Protein AF-X1U423-F1 (afdb_monomer)

Solvent-accessible surface area (backbone atoms only — not comparable to full-atom values): 4156 Å² total; per-residue (Å²): 135,82,68,95,74,68,46,45,65,53,42,56,73,40,22,80,80,61,32,65,69,52,31,50,51,56,29,50,48,38,51,76,72,49,83,52,65,68,56,23,52,43,14,55,53,41,52,55,48,52,60,64,76,36,62,78,72,57,77,76,66,81,70,83,90,77,87,129

Secondary structure (DSSP, 8-state):
---TT--HHHHHHTHHHH-HHHHHHHHHHHHHH---HHHHHHHHHHHHHHHHH-GGGGGG--------

Foldseek 3Di:
DPPLPQQLVNLLVCCVVCPVVSSLVSLVCCLVPPPDPVRNVSSVVSNVVSCVVPCVVVPPPPPPPPDD

Radius of gyration: 14.25 Å; Cα contacts (8 Å, |Δi|>4): 46; chains: 1; bounding box: 29×52×22 Å

Nearest PDB structures (foldseek):
  2vkj-assembly1_A  TM=7.261E-01  e=4.339E+00  Thermotoga maritima
  5y7q-assembly1_A  TM=6.787E-01  e=4.101E+00  Pseudomonas aeruginosa PAO1
  8iuh-assembly1_4  TM=5.825E-01  e=5.142E+00  Homo sapiens
  8adg-assembly1_D  TM=6.091E-01  e=9.579E+00  Escherichia coli K-12
  7y6c-assembly2_E  TM=4.178E-01  e=4.339E+00  Edwardsiella piscicida

Structure (mmCIF, N/CA/C/O backbone):
data_AF-X1U423-F1
#
_entry.id   AF-X1U423-F1
#
loop_
_atom_site.group_PDB
_atom_site.id
_atom_site.type_symbol
_atom_site.label_atom_id
_atom_site.label_alt_id
_atom_site.label_comp_id
_atom_site.label_asym_id
_atom_site.label_entity_id
_atom_site.label_seq_id
_atom_site.pdbx_PDB_ins_code
_atom_site.Cartn_x
_atom_site.Cartn_y
_atom_site.Cartn_z
_atom_site.occupancy
_atom_site.B_iso_or_equiv
_atom_site.auth_seq_id
_atom_site.auth_comp_id
_atom_site.auth_asym_id
_atom_site.auth_atom_id
_atom_site.pdbx_PDB_model_num
ATOM 1 N N . MET A 1 1 ? 6.525 19.009 -1.369 1.00 39.47 1 MET A N 1
ATOM 2 C CA . MET A 1 1 ? 5.618 18.545 -0.299 1.00 39.47 1 MET A CA 1
ATOM 3 C C . MET A 1 1 ? 4.613 17.626 -0.964 1.00 39.47 1 MET A C 1
ATOM 5 O O . MET A 1 1 ? 3.952 18.081 -1.883 1.00 39.47 1 MET A O 1
ATOM 9 N N . VAL A 1 2 ? 4.605 16.335 -0.627 1.00 47.19 2 VAL A N 1
ATOM 10 C CA . VAL A 1 2 ? 3.624 15.385 -1.176 1.00 47.19 2 VAL A CA 1
ATOM 11 C C . VAL A 1 2 ? 2.371 15.520 -0.321 1.00 47.19 2 VAL A C 1
ATOM 13 O O . VAL A 1 2 ? 2.456 15.377 0.897 1.00 47.19 2 VAL A O 1
ATOM 16 N N . ASP A 1 3 ? 1.247 15.874 -0.937 1.00 52.50 3 ASP A N 1
ATOM 17 C CA . ASP A 1 3 ? -0.016 16.061 -0.232 1.00 52.50 3 ASP A CA 1
ATOM 18 C C . ASP A 1 3 ? -0.390 14.797 0.569 1.00 52.50 3 ASP A C 1
ATOM 20 O O . ASP A 1 3 ? -0.545 13.720 -0.024 1.00 52.50 3 ASP A O 1
ATOM 24 N N . PRO A 1 4 ? -0.612 14.910 1.895 1.00 55.22 4 PRO A N 1
ATOM 25 C CA . PRO A 1 4 ? -0.934 13.787 2.787 1.00 55.22 4 PRO A CA 1
ATOM 26 C C . PRO A 1 4 ? -2.340 13.196 2.556 1.00 55.22 4 PRO A C 1
ATOM 28 O O . PRO A 1 4 ? -2.861 12.457 3.385 1.00 55.22 4 PRO A O 1
ATOM 31 N N . LYS A 1 5 ? -2.986 13.534 1.435 1.00 61.12 5 LYS A N 1
ATOM 32 C CA . LYS A 1 5 ? -4.315 13.056 1.031 1.00 61.12 5 LYS A CA 1
ATOM 33 C C . LYS A 1 5 ? -4.301 12.167 -0.206 1.00 61.12 5 LYS A C 1
ATOM 35 O O . LYS A 1 5 ? -5.375 11.779 -0.658 1.00 61.12 5 LYS A O 1
ATOM 40 N N . SER A 1 6 ? -3.126 11.854 -0.748 1.00 68.56 6 SER A N 1
ATOM 41 C CA . SER A 1 6 ? -3.028 10.984 -1.919 1.00 68.56 6 SER A CA 1
ATOM 42 C C . SER A 1 6 ? -3.664 9.634 -1.595 1.00 68.56 6 SER A C 1
ATOM 44 O O . SER A 1 6 ? -3.257 8.947 -0.657 1.00 68.56 6 SER A O 1
ATOM 46 N N . SER A 1 7 ? -4.707 9.268 -2.338 1.00 84.19 7 SER A N 1
ATOM 47 C CA . SER A 1 7 ? -5.404 8.006 -2.104 1.00 84.19 7 SER A CA 1
ATOM 48 C C . SER A 1 7 ? -4.448 6.833 -2.359 1.00 84.19 7 SER A C 1
ATOM 50 O O . SER A 1 7 ? -3.564 6.949 -3.211 1.00 84.19 7 SER A O 1
ATOM 52 N N . PRO A 1 8 ? -4.638 5.662 -1.721 1.00 86.88 8 PRO A N 1
ATOM 53 C CA . PRO A 1 8 ? -3.798 4.487 -1.974 1.00 86.88 8 PRO A CA 1
ATOM 54 C C . PRO A 1 8 ? -3.642 4.144 -3.465 1.00 86.88 8 PRO A C 1
ATOM 56 O O . PRO A 1 8 ? -2.587 3.709 -3.915 1.00 86.88 8 PRO A O 1
ATOM 59 N N . GLN A 1 9 ? -4.696 4.395 -4.245 1.00 88.38 9 GLN A N 1
ATOM 60 C CA . GLN A 1 9 ? -4.698 4.228 -5.694 1.00 88.38 9 GLN A CA 1
ATOM 61 C C . GLN A 1 9 ? -3.799 5.234 -6.419 1.00 88.38 9 GLN A C 1
ATOM 63 O O . GLN A 1 9 ? -3.129 4.867 -7.377 1.00 88.38 9 GLN A O 1
ATOM 68 N N . GLU A 1 10 ? -3.777 6.493 -5.988 1.00 88.88 10 GLU A N 1
ATOM 69 C CA . GLU A 1 10 ? -2.934 7.519 -6.603 1.00 88.88 10 GLU A CA 1
ATOM 70 C C . GLU A 1 10 ? -1.457 7.230 -6.363 1.00 88.88 10 GLU A C 1
ATOM 72 O O . GLU A 1 10 ? -0.663 7.332 -7.294 1.00 88.88 10 GLU A O 1
ATOM 77 N N . ILE A 1 11 ? -1.106 6.795 -5.149 1.00 88.31 11 ILE A N 1
ATOM 78 C CA . ILE A 1 11 ? 0.262 6.380 -4.813 1.00 88.31 11 ILE A CA 1
ATOM 79 C C . ILE A 1 11 ? 0.693 5.215 -5.704 1.00 88.31 11 ILE A C 1
ATOM 81 O O . ILE A 1 11 ? 1.796 5.221 -6.240 1.00 88.31 11 ILE A O 1
ATOM 85 N N . PHE A 1 12 ? -0.191 4.239 -5.918 1.00 88.56 12 PHE A N 1
ATOM 86 C CA . PHE A 1 12 ? 0.090 3.128 -6.820 1.00 88.56 12 PHE A CA 1
ATOM 87 C C . PHE A 1 12 ? 0.239 3.574 -8.279 1.00 88.56 12 PHE A C 1
ATOM 89 O O . PHE A 1 12 ? 1.181 3.170 -8.959 1.00 88.56 12 PHE A O 1
ATOM 96 N N . ASN A 1 13 ? -0.666 4.416 -8.776 1.00 88.44 13 ASN A N 1
ATOM 97 C CA . ASN A 1 13 ? -0.633 4.876 -10.164 1.00 88.44 13 ASN A CA 1
ATOM 98 C C . ASN A 1 13 ? 0.625 5.696 -10.461 1.00 88.44 13 ASN A C 1
ATOM 100 O O . ASN A 1 13 ? 1.233 5.514 -11.507 1.00 88.44 13 ASN A O 1
ATOM 104 N N . LYS A 1 14 ? 1.044 6.541 -9.517 1.00 87.25 14 LYS A N 1
ATOM 105 C CA . LYS A 1 14 ? 2.230 7.394 -9.637 1.00 87.25 14 LYS A CA 1
ATOM 106 C C . LYS A 1 14 ? 3.496 6.744 -9.080 1.00 87.25 14 LYS A C 1
ATOM 108 O O . LYS A 1 14 ? 4.469 7.436 -8.799 1.00 87.25 14 LYS A O 1
ATOM 113 N N . ARG A 1 15 ? 3.515 5.418 -8.898 1.00 87.31 15 ARG A N 1
ATOM 114 C CA . ARG A 1 15 ? 4.651 4.722 -8.266 1.00 87.31 15 ARG A CA 1
ATOM 115 C C . ARG A 1 15 ? 5.970 4.874 -9.019 1.00 87.31 15 ARG A C 1
ATOM 117 O O . ARG A 1 15 ? 7.030 4.856 -8.404 1.00 87.31 15 ARG A O 1
ATOM 124 N N . GLU A 1 16 ? 5.900 5.051 -10.335 1.00 83.25 16 GLU A N 1
ATOM 125 C CA . GLU A 1 16 ? 7.065 5.326 -11.182 1.00 83.25 16 GLU A CA 1
ATOM 126 C C . GLU A 1 16 ? 7.596 6.754 -10.982 1.00 83.25 16 GLU A C 1
ATOM 128 O O . GLU A 1 16 ? 8.804 6.961 -11.001 1.00 83.25 16 GLU A O 1
ATOM 133 N N . GLU A 1 17 ? 6.714 7.722 -10.706 1.00 84.75 17 GLU A N 1
ATOM 134 C CA . GLU A 1 17 ? 7.081 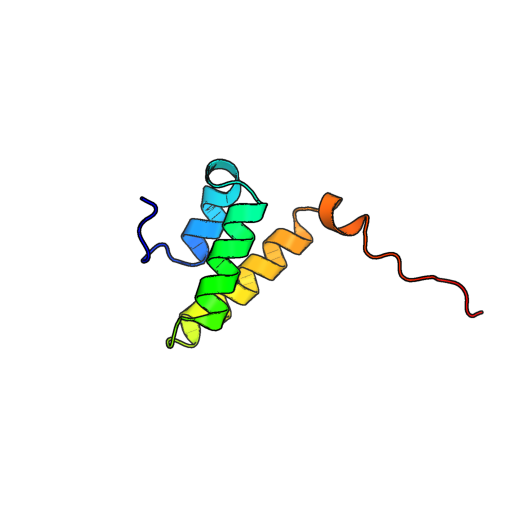9.116 -10.416 1.00 84.75 17 GLU A CA 1
ATOM 135 C C . GLU A 1 17 ? 7.590 9.287 -8.978 1.00 84.75 17 GLU A C 1
ATOM 137 O O . GLU A 1 17 ? 8.555 10.007 -8.729 1.00 84.75 17 GLU A O 1
ATOM 142 N N . PHE A 1 18 ? 6.947 8.621 -8.013 1.00 80.75 18 PHE A N 1
ATOM 143 C CA . PHE A 1 18 ? 7.337 8.672 -6.604 1.00 80.75 18 PHE A CA 1
ATOM 144 C C . PHE A 1 18 ? 8.566 7.821 -6.291 1.00 80.75 18 PHE A C 1
ATOM 146 O O . PHE A 1 18 ? 9.215 8.059 -5.273 1.00 80.75 18 PHE A O 1
ATOM 153 N N . GLY A 1 19 ? 8.868 6.834 -7.132 1.00 86.06 19 GLY A N 1
ATOM 154 C CA . GLY A 1 19 ? 9.809 5.766 -6.831 1.00 86.06 19 GLY A CA 1
ATOM 155 C C . GLY A 1 19 ? 9.155 4.649 -6.016 1.00 86.06 19 GLY A C 1
ATOM 156 O O . GLY A 1 19 ? 8.267 4.870 -5.181 1.00 86.06 19 GLY A O 1
ATOM 157 N N . LEU A 1 20 ? 9.608 3.418 -6.256 1.00 85.56 20 LEU A N 1
ATOM 158 C CA . LEU A 1 20 ? 8.977 2.224 -5.699 1.00 85.56 20 LEU A CA 1
ATOM 159 C C . LEU A 1 20 ? 9.051 2.181 -4.168 1.00 85.56 20 LEU A C 1
ATOM 161 O O . LEU A 1 20 ? 8.046 1.945 -3.502 1.00 85.56 20 LEU A O 1
ATOM 165 N N . GLU A 1 21 ? 10.227 2.471 -3.612 1.00 86.56 21 GLU A N 1
ATOM 166 C CA . GLU A 1 21 ? 10.475 2.479 -2.165 1.00 86.56 21 GLU A CA 1
ATOM 167 C C . GLU A 1 21 ? 9.627 3.533 -1.448 1.00 86.56 21 GLU A C 1
ATOM 169 O O . GLU A 1 21 ? 9.019 3.264 -0.411 1.00 86.56 21 GLU A O 1
ATOM 174 N N . ASN A 1 22 ? 9.525 4.727 -2.033 1.00 89.38 22 ASN A N 1
ATOM 175 C CA . ASN A 1 22 ? 8.722 5.809 -1.481 1.00 89.38 22 ASN A CA 1
ATOM 176 C C . ASN A 1 22 ? 7.223 5.479 -1.538 1.00 89.38 22 ASN A C 1
ATOM 178 O O . ASN A 1 22 ? 6.491 5.738 -0.589 1.00 89.38 22 ASN A O 1
ATOM 182 N N . SER A 1 23 ? 6.773 4.837 -2.618 1.00 89.19 23 SER A N 1
ATOM 183 C CA . SER A 1 23 ? 5.386 4.382 -2.763 1.00 89.19 23 SER A CA 1
ATOM 184 C C . SER A 1 23 ? 5.024 3.325 -1.722 1.00 89.19 23 SER A C 1
ATOM 186 O O . SER A 1 23 ? 3.958 3.400 -1.114 1.00 89.19 23 SER A O 1
ATOM 188 N N . VAL A 1 24 ? 5.930 2.375 -1.462 1.00 90.25 24 VAL A N 1
ATOM 189 C CA . VAL A 1 24 ? 5.771 1.393 -0.381 1.00 90.25 24 VAL A CA 1
ATOM 190 C C . VAL A 1 24 ? 5.688 2.101 0.969 1.00 90.25 24 VAL A C 1
ATOM 192 O O . VAL A 1 24 ? 4.764 1.832 1.728 1.00 90.25 24 VAL A O 1
ATOM 195 N N . LYS A 1 25 ? 6.583 3.056 1.247 1.00 90.94 25 LYS A N 1
ATOM 196 C CA . LYS A 1 25 ? 6.574 3.816 2.504 1.00 90.94 25 LYS A CA 1
ATOM 197 C C . LYS A 1 25 ? 5.269 4.591 2.715 1.00 90.94 25 LYS A C 1
ATOM 199 O O . LYS A 1 25 ? 4.706 4.530 3.802 1.00 90.94 25 LYS A O 1
ATOM 204 N N . LEU A 1 26 ? 4.768 5.275 1.685 1.00 90.75 26 LEU A N 1
ATOM 205 C CA . LEU A 1 26 ? 3.510 6.028 1.743 1.00 90.75 26 LEU A CA 1
ATOM 206 C C . LEU A 1 26 ? 2.297 5.115 1.968 1.00 90.75 26 LEU A C 1
ATOM 208 O O . LEU A 1 26 ? 1.402 5.452 2.738 1.00 90.75 26 LEU A O 1
ATOM 212 N N . LEU A 1 27 ? 2.260 3.948 1.321 1.00 91.00 27 LEU A N 1
ATOM 213 C CA . LEU A 1 27 ? 1.185 2.981 1.539 1.00 91.00 27 LEU A CA 1
ATOM 214 C C . LEU A 1 27 ? 1.255 2.358 2.937 1.00 91.00 27 LEU A C 1
ATOM 216 O O . LEU A 1 27 ? 0.211 2.191 3.562 1.00 91.00 27 LEU A O 1
ATOM 220 N N . THR A 1 28 ? 2.452 2.043 3.439 1.00 91.44 28 THR A N 1
ATOM 221 C CA . THR A 1 28 ? 2.646 1.549 4.811 1.00 91.44 28 THR A CA 1
ATOM 222 C C . THR A 1 28 ? 2.187 2.582 5.834 1.00 91.44 28 THR A C 1
ATOM 224 O O . THR A 1 28 ? 1.424 2.226 6.728 1.00 91.44 28 THR A O 1
ATOM 227 N N . ASP A 1 29 ? 2.530 3.860 5.644 1.00 91.88 29 ASP A N 1
ATOM 228 C CA . ASP A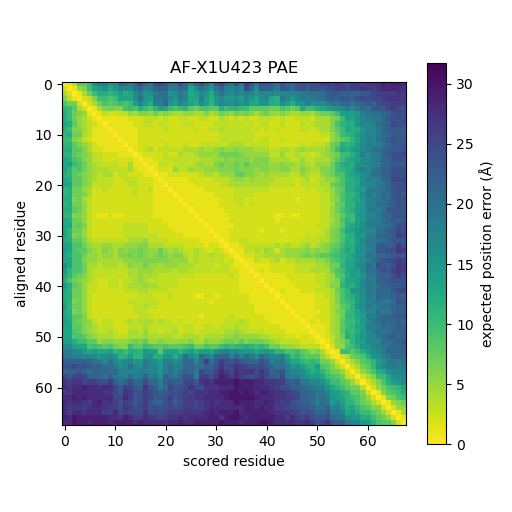 1 29 ? 2.049 4.942 6.507 1.00 91.88 29 ASP A CA 1
ATOM 229 C C . ASP A 1 29 ? 0.515 4.966 6.558 1.00 91.88 29 ASP A C 1
ATOM 231 O O . ASP A 1 29 ? -0.057 4.927 7.640 1.00 91.88 29 ASP A O 1
ATOM 235 N N . ILE A 1 30 ? -0.172 4.871 5.412 1.00 90.06 30 ILE A N 1
ATOM 236 C CA . ILE A 1 30 ? -1.644 4.802 5.381 1.00 90.06 30 ILE A CA 1
ATOM 237 C C . ILE A 1 30 ? -2.178 3.575 6.137 1.00 90.06 30 ILE A C 1
ATOM 239 O O . ILE A 1 30 ? -3.224 3.656 6.778 1.00 90.06 30 ILE A O 1
ATOM 243 N N . VAL A 1 31 ? -1.506 2.423 6.081 1.00 89.81 31 VAL A N 1
ATOM 244 C CA . VAL A 1 31 ? -1.944 1.223 6.819 1.00 89.81 31 VAL A CA 1
ATOM 245 C C . VAL A 1 31 ? -1.863 1.425 8.336 1.00 89.81 31 VAL A C 1
ATOM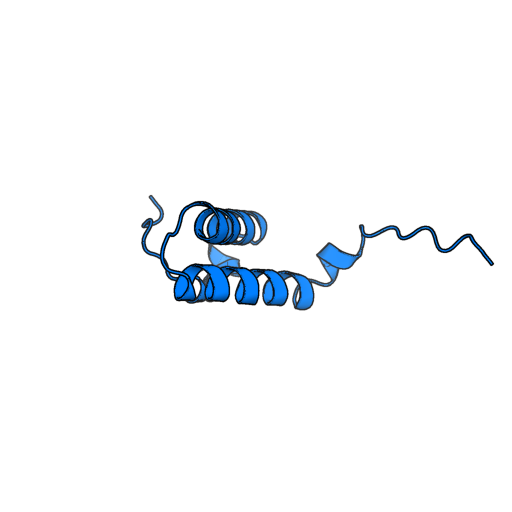 247 O O . VAL A 1 31 ? -2.716 0.886 9.056 1.00 89.81 31 VAL A O 1
ATOM 250 N N . GLU A 1 32 ? -0.866 2.180 8.798 1.00 89.50 32 GLU A N 1
ATOM 251 C CA . GLU A 1 32 ? -0.562 2.416 10.211 1.00 89.50 32 GLU A CA 1
ATOM 252 C C . GLU A 1 32 ? -1.306 3.624 10.802 1.00 89.50 32 GLU A C 1
ATOM 254 O O . GLU A 1 32 ? -1.759 3.558 11.946 1.00 89.50 32 GLU A O 1
ATOM 259 N N . THR A 1 33 ? -1.460 4.712 10.042 1.00 88.75 33 THR A N 1
ATOM 260 C CA . THR A 1 33 ? -1.932 6.012 10.547 1.00 88.75 33 THR A CA 1
ATOM 261 C C . THR A 1 33 ? -3.402 6.297 10.242 1.00 88.75 33 THR A C 1
ATOM 263 O O . THR A 1 33 ? -4.067 7.004 11.006 1.00 88.75 33 THR A O 1
ATOM 266 N N . GLU A 1 34 ? -3.949 5.745 9.155 1.00 88.12 34 GLU A N 1
ATOM 267 C CA . GLU A 1 34 ? -5.314 6.042 8.722 1.00 88.12 34 GLU A CA 1
ATOM 268 C C . GLU A 1 34 ? -6.346 5.288 9.571 1.00 88.12 34 GLU A C 1
ATOM 270 O O . GLU A 1 34 ? -6.213 4.097 9.843 1.00 88.12 34 GLU A O 1
ATOM 275 N N . LYS A 1 35 ? -7.416 5.972 9.986 1.00 87.25 35 LYS A N 1
ATOM 276 C CA . LYS A 1 35 ? -8.499 5.367 10.786 1.00 87.25 35 LYS A CA 1
ATOM 277 C C . LYS A 1 35 ? -9.568 4.730 9.908 1.00 87.25 35 LYS A C 1
ATOM 279 O O . LYS A 1 35 ? -10.262 3.813 10.349 1.00 87.25 35 LYS A O 1
ATOM 284 N N . ASP A 1 36 ? -9.696 5.203 8.670 1.00 88.00 36 ASP A N 1
ATOM 285 C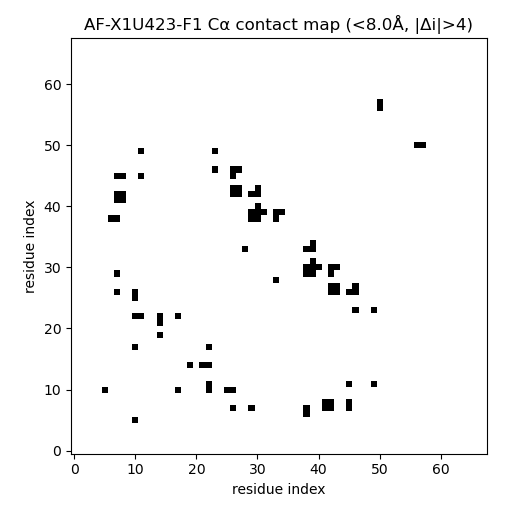 CA . ASP A 1 36 ? -10.637 4.654 7.704 1.00 88.00 36 ASP A CA 1
ATOM 286 C C . ASP A 1 36 ? -10.213 3.248 7.253 1.00 88.00 36 ASP A C 1
ATOM 288 O O . ASP A 1 36 ? -9.186 3.040 6.597 1.00 88.00 36 ASP A O 1
ATOM 292 N N . TYR A 1 37 ? -11.037 2.257 7.593 1.00 88.12 37 TYR A N 1
ATOM 293 C CA . TYR A 1 37 ? -10.775 0.861 7.252 1.00 88.12 37 TYR A CA 1
ATOM 294 C C . TYR A 1 37 ? -10.725 0.622 5.734 1.00 88.12 37 TYR A C 1
ATOM 296 O O . TYR A 1 37 ? -9.944 -0.208 5.264 1.00 88.12 37 TYR A O 1
ATOM 304 N N . GLY A 1 38 ? -11.526 1.354 4.953 1.00 88.88 38 GLY A N 1
ATOM 305 C CA . GLY A 1 38 ? -11.548 1.255 3.495 1.00 88.88 38 GLY A CA 1
ATOM 306 C C . GLY A 1 38 ? -10.221 1.687 2.878 1.00 88.88 38 GLY A C 1
ATOM 307 O O . GLY A 1 38 ? -9.658 0.965 2.050 1.00 88.88 38 GLY A O 1
ATOM 308 N N . LYS A 1 39 ? -9.669 2.810 3.338 1.00 86.94 39 LYS A N 1
ATOM 309 C CA . LYS A 1 39 ? -8.355 3.304 2.919 1.00 86.94 39 LYS A CA 1
ATOM 310 C C . LYS A 1 39 ? -7.225 2.377 3.349 1.00 86.94 39 LYS A C 1
ATOM 312 O O . LYS A 1 39 ? -6.390 2.044 2.509 1.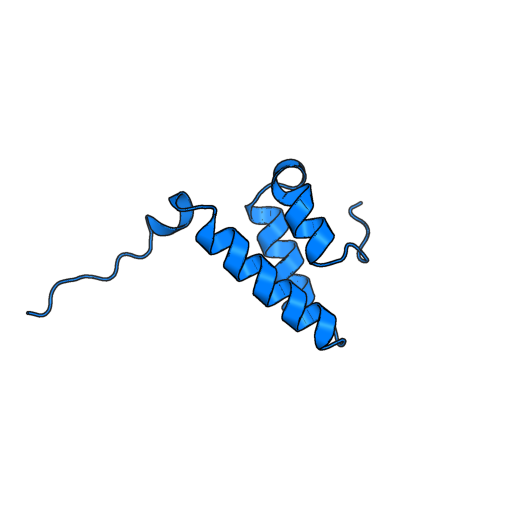00 86.94 39 LYS A O 1
ATOM 317 N N . ARG A 1 40 ? -7.232 1.878 4.593 1.00 91.25 40 ARG A N 1
ATOM 318 C CA . ARG A 1 40 ? -6.246 0.881 5.057 1.00 91.25 40 ARG A CA 1
ATOM 319 C C . ARG A 1 40 ? -6.262 -0.368 4.180 1.00 91.25 40 ARG A C 1
ATOM 321 O O . ARG A 1 40 ? -5.222 -0.815 3.702 1.00 91.25 40 ARG A O 1
ATOM 328 N N . LYS A 1 41 ? -7.451 -0.912 3.905 1.00 92.38 41 LYS A N 1
ATOM 329 C CA . LYS A 1 41 ? -7.617 -2.084 3.036 1.00 92.38 41 LYS A CA 1
ATOM 330 C C . LYS A 1 41 ? -7.159 -1.799 1.602 1.00 92.38 41 LYS A C 1
ATOM 332 O O . LYS A 1 41 ? -6.541 -2.658 0.975 1.00 92.38 41 LYS A O 1
ATOM 337 N N . GLY A 1 42 ? -7.429 -0.595 1.096 1.00 92.31 42 GLY A N 1
ATOM 338 C CA . GLY A 1 42 ? -6.915 -0.117 -0.185 1.00 92.31 42 GLY A CA 1
ATOM 339 C C . GLY A 1 42 ? -5.388 -0.119 -0.226 1.00 92.31 42 GLY A C 1
ATOM 340 O O . GLY A 1 42 ? -4.808 -0.675 -1.154 1.00 92.31 42 GLY A O 1
ATOM 341 N N . ALA A 1 43 ? -4.734 0.420 0.802 1.00 92.06 43 ALA A N 1
ATOM 342 C CA . ALA A 1 43 ? -3.278 0.458 0.887 1.00 92.06 43 ALA A CA 1
ATOM 343 C C . ALA A 1 43 ? -2.646 -0.941 0.918 1.00 92.06 43 ALA A C 1
ATOM 345 O O . ALA A 1 43 ? -1.742 -1.214 0.129 1.00 92.06 43 ALA A O 1
ATOM 346 N N . VAL A 1 44 ? -3.195 -1.869 1.711 1.00 92.69 44 VAL A N 1
ATOM 347 C CA . VAL A 1 44 ? -2.753 -3.278 1.715 1.00 92.69 44 VAL A CA 1
ATOM 348 C C . VAL A 1 44 ? -2.899 -3.922 0.330 1.00 92.69 44 VAL A C 1
ATOM 350 O O . VAL A 1 44 ? -1.994 -4.622 -0.127 1.00 92.69 44 VAL A O 1
ATOM 353 N N . LYS A 1 45 ? -4.013 -3.669 -0.375 1.00 93.50 45 LYS A N 1
ATOM 354 C CA . LYS A 1 45 ? -4.228 -4.183 -1.738 1.00 93.50 45 LYS A CA 1
ATOM 355 C C . LYS A 1 45 ? -3.128 -3.710 -2.690 1.00 93.50 45 LYS A C 1
ATOM 357 O O . LYS A 1 45 ? -2.582 -4.527 -3.430 1.00 93.50 45 LYS A O 1
ATOM 362 N N . TYR A 1 46 ? -2.803 -2.418 -2.677 1.00 92.62 46 TYR A N 1
ATOM 363 C CA . TYR A 1 46 ? -1.797 -1.859 -3.580 1.00 92.62 46 TYR A CA 1
ATOM 364 C C . TYR A 1 46 ? -0.367 -2.265 -3.206 1.00 92.62 46 TYR A C 1
ATOM 366 O O . TYR A 1 46 ? 0.414 -2.545 -4.110 1.00 92.62 46 TYR A O 1
ATOM 374 N N . LEU A 1 47 ? -0.045 -2.432 -1.917 1.00 90.00 47 LEU A N 1
ATOM 375 C CA . LEU A 1 47 ? 1.222 -3.045 -1.487 1.00 90.00 47 LEU A CA 1
ATOM 376 C C . LEU A 1 47 ? 1.392 -4.456 -2.071 1.00 90.00 47 LEU A C 1
ATOM 378 O O . LEU A 1 47 ? 2.442 -4.787 -2.623 1.00 90.00 47 LEU A O 1
ATOM 382 N N . GLY A 1 48 ? 0.335 -5.273 -2.019 1.00 89.88 48 GLY A N 1
ATOM 383 C CA . GLY A 1 48 ? 0.337 -6.608 -2.618 1.00 89.88 48 GLY A CA 1
ATOM 384 C C . GLY A 1 48 ? 0.496 -6.595 -4.144 1.00 89.88 48 GLY A C 1
ATOM 385 O O . GLY A 1 48 ? 1.150 -7.478 -4.699 1.00 89.88 48 GLY A O 1
ATOM 386 N N . LEU A 1 49 ? -0.069 -5.595 -4.830 1.00 89.19 49 LEU A N 1
ATOM 387 C CA . LEU A 1 49 ? 0.103 -5.423 -6.277 1.00 89.19 49 LEU A CA 1
ATOM 388 C C . LEU A 1 49 ? 1.538 -5.024 -6.635 1.00 89.19 49 LEU A C 1
ATOM 390 O O . LEU A 1 49 ? 2.113 -5.643 -7.524 1.00 89.19 49 LEU A O 1
ATOM 394 N N . ILE A 1 50 ? 2.147 -4.089 -5.898 1.00 86.06 50 I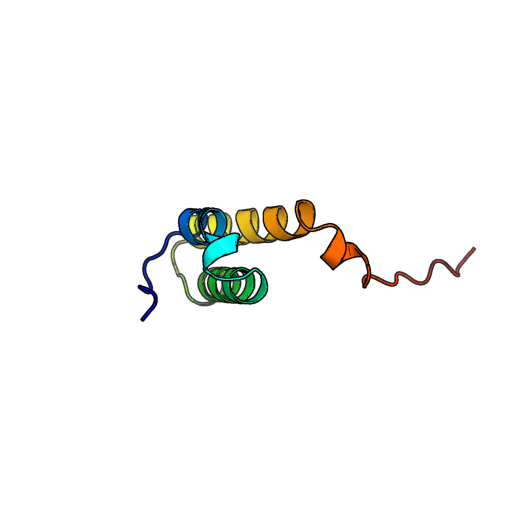LE A N 1
ATOM 395 C CA . ILE A 1 50 ? 3.558 -3.708 -6.086 1.00 86.06 50 ILE A CA 1
ATOM 396 C C . ILE A 1 50 ? 4.467 -4.932 -5.915 1.00 86.06 50 ILE A C 1
ATOM 398 O O . ILE A 1 50 ? 5.312 -5.200 -6.763 1.00 86.06 50 ILE A O 1
ATOM 402 N N . SER A 1 51 ? 4.249 -5.732 -4.867 1.00 82.19 51 SER A N 1
ATOM 403 C CA . SER A 1 51 ? 5.013 -6.965 -4.630 1.00 82.19 51 SER A CA 1
ATOM 404 C C . SER A 1 51 ? 4.863 -8.001 -5.758 1.00 82.19 51 SER A C 1
ATOM 406 O O . SER A 1 51 ? 5.786 -8.773 -6.023 1.00 82.19 51 SER A O 1
ATOM 408 N N . ARG A 1 52 ? 3.714 -8.024 -6.447 1.00 79.88 52 ARG A N 1
ATOM 409 C CA . ARG A 1 52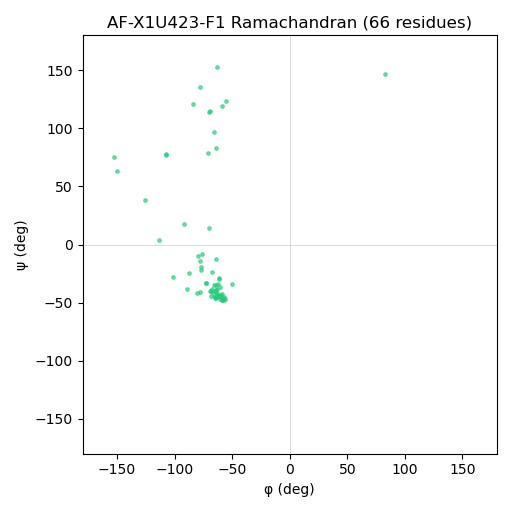 ? 3.459 -8.922 -7.585 1.00 79.88 52 ARG A CA 1
ATOM 410 C C . ARG A 1 52 ? 4.056 -8.423 -8.899 1.00 79.88 52 ARG A C 1
ATOM 412 O O . ARG A 1 52 ? 4.574 -9.240 -9.654 1.00 79.88 52 ARG A O 1
ATOM 419 N N . GLU A 1 53 ? 3.953 -7.128 -9.180 1.00 72.81 53 GLU A N 1
ATOM 420 C CA . GLU A 1 53 ? 4.425 -6.518 -10.432 1.00 72.81 53 GLU A CA 1
ATOM 421 C C . GLU A 1 53 ? 5.938 -6.318 -10.475 1.00 72.81 53 GLU A C 1
ATOM 423 O O . GLU A 1 53 ? 6.507 -6.192 -11.555 1.00 72.81 53 GLU A O 1
ATOM 428 N N . VAL A 1 54 ? 6.598 -6.319 -9.316 1.00 65.81 54 VAL A N 1
ATOM 429 C CA . VAL A 1 54 ? 8.044 -6.140 -9.192 1.00 65.81 54 VAL A CA 1
ATOM 430 C C . VAL A 1 54 ? 8.679 -7.486 -8.823 1.00 65.81 54 VAL A C 1
ATOM 432 O O . VAL A 1 54 ? 9.032 -7.717 -7.665 1.00 65.81 54 VAL A O 1
ATOM 435 N N . PRO A 1 55 ? 8.858 -8.422 -9.775 1.00 57.44 55 PRO A N 1
ATOM 436 C CA . PRO A 1 55 ? 9.524 -9.693 -9.503 1.00 57.44 55 PRO A CA 1
ATOM 437 C C . PRO A 1 55 ? 11.002 -9.517 -9.112 1.00 57.44 55 PRO A C 1
ATOM 439 O O . PRO A 1 55 ? 11.607 -10.452 -8.592 1.00 57.44 55 PRO A O 1
ATOM 442 N N . SER A 1 56 ? 11.592 -8.329 -9.290 1.00 53.72 56 SER A N 1
ATOM 443 C CA . SER A 1 56 ? 12.910 -7.985 -8.743 1.00 53.72 56 SER A CA 1
ATOM 444 C C . SER A 1 56 ? 12.932 -7.894 -7.209 1.00 53.72 56 SER A C 1
ATOM 446 O O . SER A 1 56 ? 13.980 -8.156 -6.631 1.00 53.72 56 SER A O 1
ATOM 448 N N . LEU A 1 57 ? 11.798 -7.655 -6.536 1.00 51.41 57 LEU A N 1
ATOM 449 C CA . LEU A 1 57 ? 11.679 -7.766 -5.070 1.00 51.41 57 LEU A CA 1
ATOM 450 C C . LEU A 1 57 ? 11.548 -9.223 -4.588 1.00 51.41 57 LEU A C 1
ATOM 452 O O . LEU A 1 57 ? 11.725 -9.502 -3.407 1.00 51.41 57 LEU A O 1
ATOM 456 N N . LYS A 1 58 ? 11.272 -10.178 -5.487 1.00 47.66 58 LYS A N 1
ATOM 457 C CA . LYS A 1 58 ? 11.216 -11.615 -5.160 1.00 47.66 58 LYS A CA 1
ATOM 458 C C . LYS A 1 58 ? 12.588 -12.284 -5.065 1.00 47.66 58 LYS A C 1
ATOM 460 O O . LYS A 1 58 ? 12.654 -13.435 -4.641 1.00 47.66 58 LYS A O 1
ATOM 465 N N . LYS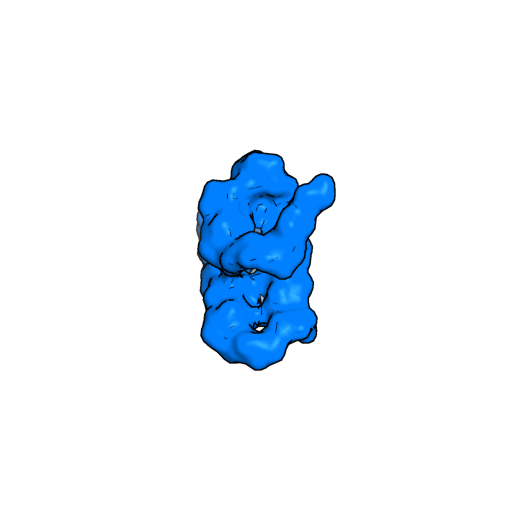 A 1 59 ? 13.674 -11.611 -5.463 1.00 47.97 59 LYS A N 1
ATOM 466 C CA . LYS A 1 59 ? 15.018 -12.213 -5.452 1.00 47.97 59 LYS A CA 1
ATOM 467 C C . LYS A 1 59 ? 15.656 -12.316 -4.065 1.00 47.97 59 LYS A C 1
ATOM 469 O O . LYS A 1 59 ? 16.653 -13.013 -3.940 1.00 47.97 59 LYS A O 1
ATOM 474 N N . GLU A 1 60 ? 15.047 -11.733 -3.034 1.00 47.22 60 GLU A N 1
ATOM 475 C CA . GLU A 1 60 ? 15.562 -11.794 -1.660 1.00 47.22 60 GLU A CA 1
ATOM 476 C C . GLU A 1 60 ? 14.523 -12.324 -0.660 1.00 47.22 60 GLU A C 1
ATOM 478 O O . GLU A 1 60 ? 14.418 -11.895 0.480 1.00 47.22 60 GLU A O 1
ATOM 483 N N . SER A 1 61 ? 13.728 -13.307 -1.081 1.00 51.88 61 SER A N 1
ATOM 484 C CA . SER A 1 61 ? 13.162 -14.280 -0.145 1.00 51.88 61 SER A CA 1
ATOM 485 C C . SER A 1 61 ? 13.887 -15.597 -0.365 1.00 51.88 61 SER A C 1
ATOM 487 O O . SER A 1 61 ? 13.391 -16.502 -1.035 1.00 51.88 61 SER A O 1
ATOM 489 N N . PHE A 1 62 ? 15.106 -15.661 0.172 1.00 47.59 62 PHE A N 1
ATOM 490 C CA . PHE A 1 62 ? 15.845 -16.898 0.384 1.00 47.59 62 PHE A CA 1
ATOM 491 C C . PHE A 1 62 ? 15.051 -17.732 1.397 1.00 47.59 62 PHE A C 1
ATOM 493 O O . PHE A 1 62 ? 15.291 -17.680 2.599 1.00 47.59 62 PHE A O 1
ATOM 500 N N . PHE A 1 63 ? 14.041 -18.459 0.925 1.00 47.06 63 PHE A N 1
ATOM 501 C CA . PHE A 1 63 ? 13.597 -19.651 1.629 1.00 47.06 63 PHE A CA 1
ATOM 502 C C . PHE A 1 63 ? 14.721 -20.673 1.439 1.00 47.06 63 PHE A C 1
ATOM 504 O O . PHE A 1 63 ? 14.956 -21.071 0.296 1.00 47.06 63 PHE A O 1
ATOM 511 N N . PRO A 1 64 ? 15.449 -21.088 2.493 1.00 43.09 64 PRO A N 1
ATOM 512 C CA . PRO A 1 64 ? 16.359 -22.209 2.368 1.00 43.09 64 PRO A CA 1
ATOM 513 C C . PRO A 1 64 ? 15.505 -23.451 2.111 1.00 43.09 64 PRO A C 1
ATOM 515 O O . PRO A 1 64 ? 14.951 -24.060 3.023 1.00 43.09 64 PRO A O 1
ATOM 518 N N . SER A 1 65 ? 15.366 -23.822 0.843 1.00 52.59 65 SER A N 1
ATOM 519 C CA . SER A 1 65 ? 14.937 -25.153 0.441 1.00 52.59 65 SER A CA 1
ATOM 520 C C . SER A 1 65 ? 16.079 -26.118 0.756 1.00 52.59 65 SER A C 1
ATOM 522 O O . SER A 1 65 ? 16.893 -26.447 -0.103 1.00 52.59 65 SER A O 1
ATOM 524 N N . SER A 1 66 ? 16.204 -26.496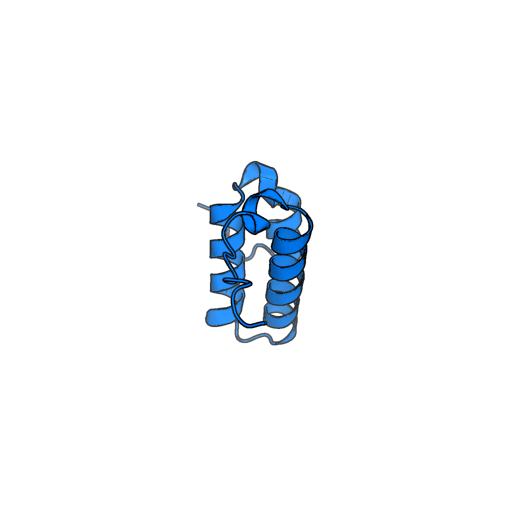 2.025 1.00 52.09 66 SER A N 1
ATOM 525 C CA . SER A 1 66 ? 17.125 -27.531 2.504 1.00 52.09 66 SER A CA 1
ATOM 526 C C . SER A 1 66 ? 16.541 -28.204 3.743 1.00 52.09 66 SER A C 1
ATOM 528 O O . SER A 1 66 ? 17.084 -28.091 4.832 1.00 52.09 66 SER A O 1
ATOM 530 N N . PHE A 1 67 ? 15.397 -28.863 3.565 1.00 49.66 67 PHE A N 1
ATOM 531 C CA . PHE A 1 67 ? 14.908 -29.934 4.437 1.00 49.66 67 PHE A CA 1
ATOM 532 C C . PHE A 1 67 ? 14.020 -30.859 3.596 1.00 49.66 67 PHE A C 1
ATOM 534 O O . PHE A 1 67 ? 12.798 -30.766 3.641 1.00 49.66 67 PHE A O 1
ATOM 541 N N . PHE A 1 68 ? 14.655 -31.686 2.768 1.00 52.56 68 PHE A N 1
ATOM 542 C CA . PHE A 1 68 ? 14.179 -33.004 2.348 1.00 52.56 68 PHE A CA 1
ATOM 543 C C . PHE A 1 68 ? 15.401 -33.867 2.049 1.00 52.56 68 PHE A C 1
ATOM 545 O O . PHE A 1 68 ? 16.370 -33.311 1.481 1.00 52.56 68 PHE A O 1
#

Mean predicted aligned error: 10.19 Å

Sequence (68 aa):
MVDPKSSPQEIFNKREEFGLENSVKLLTDIVETEKDYGKRKGAVKYLGLISREVPSLKKESFFPSSFF

pLDDT: mean 76.97, std 17.4, range [39.47, 93.5]

Organism: NCBI:txid412755